Protein AF-A0A916DBU7-F1 (afdb_monomer_lite)

Foldseek 3Di:
DDPVVVVLVVVLQVLLCVLVVDDPVVLLVVLVVVCVVVVHDPPCSVVSSVCSSPDDAAEEAEDEDAADCVVVVVQCVDVVPHNCSCCRRHHPDQADQVPDPDDDPRRVVSVVVSCVVQPPGHHYHYHDD

Sequence (129 aa):
MSETYIEETTEAAITVASRLRIDRREFMQFCAATATTLGLSTGAEAAIAKAVEKAKRPSVIWLHFQECTGCSESLLRAEHPTLEKLILDVISLDYHETLMAAAGHQAEAARKSAMKANKGKYILVVEGA

pLDDT: mean 89.36, std 12.03, range [51.25, 98.56]

Radius of gyration: 18.42 Å; chains: 1; bounding box: 41×32×54 Å

Structure (mmCIF, N/CA/C/O backbone):
data_AF-A0A916DBU7-F1
#
_entry.id   AF-A0A916DBU7-F1
#
loop_
_atom_site.group_PDB
_atom_site.id
_atom_site.type_symbol
_atom_site.label_atom_id
_atom_site.label_alt_id
_atom_site.label_comp_id
_atom_site.label_asym_id
_atom_sit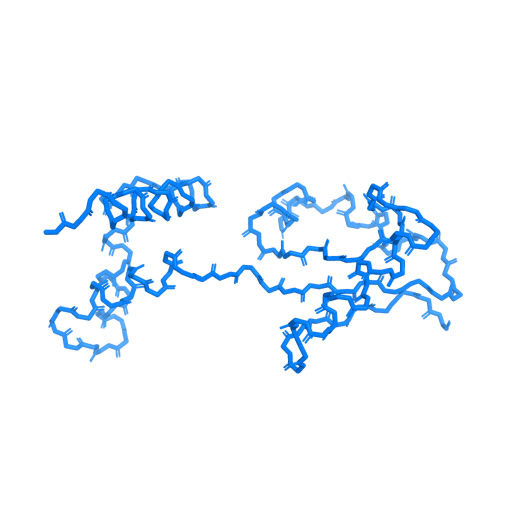e.label_entity_id
_atom_site.label_seq_id
_atom_site.pdbx_PDB_ins_code
_atom_site.Cartn_x
_atom_site.Cartn_y
_atom_site.Cartn_z
_atom_site.occupancy
_atom_site.B_iso_or_equiv
_atom_site.auth_seq_id
_atom_site.auth_comp_id
_atom_site.auth_asym_id
_atom_site.auth_atom_id
_atom_site.pdbx_PDB_model_num
ATOM 1 N N . MET A 1 1 ? -6.231 -14.054 33.716 1.00 51.25 1 MET A N 1
ATOM 2 C CA . MET A 1 1 ? -6.116 -13.168 32.539 1.00 51.25 1 MET A CA 1
ATOM 3 C C . MET A 1 1 ? -4.640 -13.174 32.175 1.00 51.25 1 MET A C 1
ATOM 5 O O . MET A 1 1 ? -3.862 -12.695 32.984 1.00 51.25 1 MET A O 1
ATOM 9 N N . SER A 1 2 ? -4.237 -13.911 31.137 1.00 53.94 2 SER A N 1
ATOM 10 C CA . SER A 1 2 ? -2.822 -14.226 30.862 1.00 53.94 2 SER A CA 1
ATOM 11 C C . SER A 1 2 ? -2.037 -12.995 30.395 1.00 53.94 2 SER A C 1
ATOM 13 O O . SER A 1 2 ? -2.601 -12.140 29.717 1.00 53.94 2 SER A O 1
ATOM 15 N N . GLU A 1 3 ? -0.745 -12.925 30.726 1.00 60.12 3 GLU A N 1
ATOM 16 C CA . GLU A 1 3 ? 0.209 -11.883 30.290 1.00 60.12 3 GLU A CA 1
ATOM 17 C C . GLU A 1 3 ? 0.138 -11.598 28.783 1.00 60.12 3 GLU A C 1
ATOM 19 O O . GLU A 1 3 ? 0.071 -10.443 28.372 1.00 60.12 3 GLU A O 1
ATOM 24 N N . THR A 1 4 ? -0.006 -12.647 27.972 1.00 60.06 4 THR A N 1
ATOM 25 C CA . THR A 1 4 ? -0.150 -12.566 26.511 1.00 60.06 4 THR A CA 1
ATOM 26 C C . THR A 1 4 ? -1.333 -11.703 26.062 1.00 60.06 4 THR A C 1
ATOM 28 O O . THR A 1 4 ? -1.246 -11.006 25.060 1.00 60.06 4 THR A O 1
ATOM 31 N N . TYR A 1 5 ? -2.445 -11.706 26.806 1.00 57.47 5 TYR A N 1
ATOM 32 C CA . TYR A 1 5 ? -3.621 -10.895 26.472 1.00 57.47 5 TYR A CA 1
ATOM 33 C C . TYR A 1 5 ? -3.380 -9.402 26.733 1.00 57.47 5 TYR A C 1
ATOM 35 O O . TYR A 1 5 ? -3.910 -8.545 26.025 1.00 57.47 5 TYR A O 1
ATOM 43 N N . ILE A 1 6 ? -2.584 -9.084 27.756 1.00 59.97 6 ILE A N 1
ATOM 44 C CA . ILE A 1 6 ? -2.236 -7.705 28.110 1.00 59.97 6 ILE A CA 1
ATOM 45 C C . ILE A 1 6 ? -1.225 -7.147 27.098 1.00 59.97 6 ILE A C 1
ATOM 47 O O . ILE A 1 6 ? -1.379 -6.009 26.661 1.00 59.97 6 ILE A O 1
ATOM 51 N N . GLU A 1 7 ? -0.255 -7.948 26.655 1.00 60.00 7 GLU A N 1
ATOM 52 C CA . GLU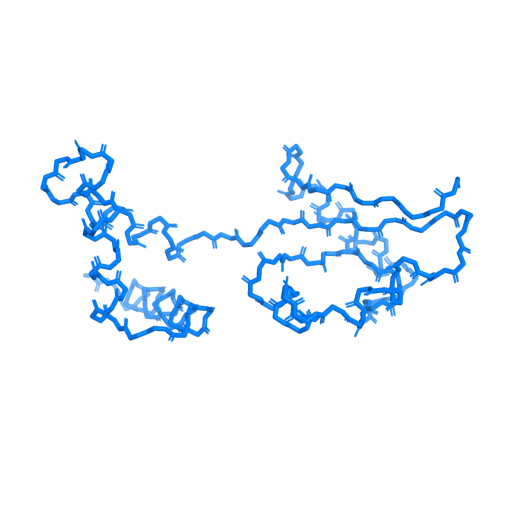 A 1 7 ? 0.686 -7.557 25.594 1.00 60.00 7 GLU A CA 1
ATOM 53 C C . GLU A 1 7 ? -0.028 -7.291 24.261 1.00 60.00 7 GLU A C 1
ATOM 55 O O . GLU A 1 7 ? 0.120 -6.211 23.690 1.00 60.00 7 GLU A O 1
ATOM 60 N N . GLU A 1 8 ? -0.889 -8.211 23.817 1.00 61.06 8 GLU A N 1
ATOM 61 C CA . GLU A 1 8 ? -1.588 -8.117 22.526 1.00 61.06 8 GLU A CA 1
ATOM 62 C C . GLU A 1 8 ? -2.555 -6.914 22.466 1.00 61.06 8 GLU A C 1
ATOM 64 O O . GLU A 1 8 ? -2.698 -6.255 21.434 1.00 61.06 8 GLU A O 1
ATOM 69 N N . THR A 1 9 ? -3.198 -6.576 23.590 1.00 60.06 9 THR A N 1
ATOM 70 C CA . THR A 1 9 ? -4.064 -5.385 23.687 1.00 60.06 9 THR A CA 1
ATOM 71 C C . THR A 1 9 ? -3.272 -4.084 23.766 1.00 60.06 9 THR A C 1
ATOM 73 O O . THR A 1 9 ? -3.701 -3.070 23.214 1.00 60.06 9 THR A O 1
ATOM 76 N N . THR A 1 10 ? -2.099 -4.102 24.398 1.00 62.53 10 THR A N 1
ATOM 77 C CA . THR A 1 10 ? -1.220 -2.928 24.471 1.00 62.53 10 THR A CA 1
ATOM 78 C C . THR A 1 10 ? -0.621 -2.606 23.099 1.00 62.53 10 THR A C 1
ATOM 80 O O . THR A 1 10 ? -0.615 -1.445 22.690 1.00 62.53 10 THR A O 1
ATOM 83 N N . GLU A 1 11 ? -0.198 -3.618 22.340 1.00 64.31 11 GLU A N 1
ATOM 84 C CA . GLU A 1 11 ? 0.354 -3.453 20.989 1.00 64.31 11 GLU A CA 1
ATOM 85 C C . GLU A 1 11 ? -0.693 -2.932 19.990 1.00 64.31 11 GLU A C 1
ATOM 87 O O . GLU A 1 11 ? -0.422 -2.012 19.207 1.00 64.31 11 GLU A O 1
ATOM 92 N N . ALA A 1 12 ? -1.925 -3.446 20.061 1.00 64.81 12 ALA A N 1
ATOM 93 C CA . ALA A 1 12 ? -3.030 -2.963 19.237 1.00 64.81 12 ALA A CA 1
ATOM 94 C C . ALA A 1 12 ? -3.398 -1.502 19.560 1.00 64.81 12 ALA A C 1
ATOM 96 O O . ALA A 1 12 ? -3.568 -0.692 18.647 1.00 64.81 12 ALA A O 1
ATOM 97 N N . ALA A 1 13 ? -3.442 -1.131 20.844 1.00 63.81 13 ALA A N 1
ATOM 98 C CA . ALA A 1 13 ? -3.717 0.241 21.269 1.00 63.81 13 ALA A CA 1
ATOM 99 C C . ALA A 1 13 ? -2.619 1.227 20.826 1.00 63.81 13 ALA A C 1
ATOM 101 O O . ALA A 1 13 ? -2.933 2.319 20.348 1.00 63.81 13 ALA A O 1
ATOM 102 N N . ILE A 1 14 ? -1.340 0.840 20.916 1.00 66.69 14 ILE A N 1
ATOM 103 C CA . ILE A 1 14 ? -0.211 1.643 20.410 1.00 66.69 14 ILE A CA 1
ATOM 104 C C . ILE A 1 14 ? -0.300 1.804 18.888 1.00 66.69 14 ILE A C 1
ATOM 106 O O . ILE A 1 14 ? -0.079 2.899 18.374 1.00 66.69 14 ILE A O 1
ATOM 110 N N . THR A 1 15 ? -0.670 0.742 18.168 1.00 68.88 15 THR A N 1
ATOM 111 C CA . THR A 1 15 ? -0.839 0.761 16.706 1.00 68.88 15 THR A CA 1
ATOM 112 C C . THR A 1 15 ? -1.958 1.706 16.268 1.00 68.88 15 THR A C 1
ATOM 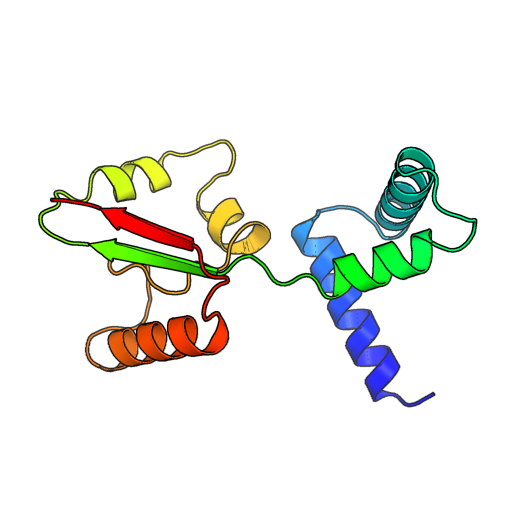114 O O . THR A 1 15 ? -1.822 2.416 15.273 1.00 68.88 15 THR A O 1
ATOM 117 N N . VAL A 1 16 ? -3.072 1.747 17.001 1.00 70.62 16 VAL A N 1
ATOM 118 C CA . VAL A 1 16 ? -4.172 2.683 16.719 1.00 70.62 16 VAL A CA 1
ATOM 119 C C . VAL A 1 16 ? -3.770 4.117 17.043 1.00 70.62 16 VAL A C 1
ATOM 121 O O . VAL A 1 16 ? -3.995 5.006 16.221 1.00 70.62 16 VAL A O 1
ATOM 124 N N . ALA A 1 17 ? -3.145 4.347 18.200 1.00 69.31 17 ALA A N 1
ATOM 125 C CA . ALA A 1 17 ? -2.700 5.674 18.615 1.00 69.31 17 ALA A CA 1
ATOM 126 C C . ALA A 1 17 ? -1.664 6.265 17.642 1.00 69.31 17 ALA A C 1
ATOM 128 O O . ALA A 1 17 ? -1.744 7.444 17.301 1.00 69.31 17 ALA A O 1
ATOM 129 N N . SER A 1 18 ? -0.732 5.450 17.135 1.00 69.75 18 SER A N 1
ATOM 130 C CA . SER A 1 18 ? 0.267 5.891 16.156 1.00 69.75 18 SER A CA 1
ATOM 131 C C . SER A 1 18 ? -0.344 6.171 14.780 1.00 69.75 18 SER A C 1
ATOM 133 O O . SER A 1 18 ? -0.071 7.226 14.207 1.00 69.75 18 SER A O 1
ATOM 135 N N . ARG A 1 19 ? -1.226 5.292 14.281 1.00 74.25 19 ARG A N 1
ATOM 136 C CA . ARG A 1 19 ? -1.886 5.455 12.971 1.00 74.25 19 ARG A CA 1
ATOM 137 C C . ARG A 1 19 ? -2.862 6.626 12.930 1.00 74.25 19 ARG A C 1
ATOM 139 O O . ARG A 1 19 ? -2.927 7.343 11.935 1.00 74.25 19 ARG A O 1
ATOM 146 N N . LEU A 1 20 ? -3.657 6.807 13.984 1.00 74.94 20 LEU A N 1
ATOM 147 C CA . LEU A 1 20 ? -4.687 7.849 14.034 1.00 74.94 20 LEU A CA 1
ATOM 148 C C . LEU A 1 20 ? -4.177 9.169 14.629 1.00 74.94 20 LEU A C 1
ATOM 150 O O . LEU A 1 20 ? -4.848 10.184 14.469 1.00 74.94 20 LEU A O 1
ATOM 154 N N . ARG A 1 21 ? -2.991 9.177 15.258 1.00 80.06 21 ARG A N 1
ATOM 155 C CA . ARG A 1 21 ? -2.400 10.334 15.960 1.00 80.06 21 ARG A CA 1
ATOM 156 C C . ARG A 1 21 ? -3.346 10.976 16.986 1.00 80.06 21 ARG A C 1
ATOM 158 O O . ARG A 1 21 ? -3.369 12.196 17.115 1.00 80.06 21 ARG A O 1
ATOM 165 N N . ILE A 1 22 ? -4.106 10.150 17.699 1.00 85.25 22 ILE A N 1
ATOM 166 C CA . ILE A 1 22 ? -5.030 10.563 18.765 1.00 85.25 22 ILE A CA 1
ATOM 167 C C . ILE A 1 22 ? -4.685 9.848 20.067 1.00 85.25 22 ILE A C 1
ATOM 169 O O . ILE A 1 22 ? -4.143 8.737 20.051 1.00 85.25 22 ILE A O 1
ATOM 173 N N . ASP A 1 23 ? -5.008 10.469 21.197 1.00 87.06 23 ASP A N 1
ATOM 174 C CA . ASP A 1 23 ? -4.821 9.833 22.499 1.00 87.06 23 ASP A CA 1
ATOM 175 C C . ASP A 1 23 ? -5.922 8.791 22.806 1.00 87.06 23 ASP A C 1
ATOM 177 O O . ASP A 1 23 ? -6.935 8.667 22.110 1.00 87.06 23 ASP A O 1
ATOM 181 N N . ARG A 1 24 ? -5.739 8.004 23.877 1.00 85.62 24 ARG A N 1
ATOM 182 C CA . ARG A 1 24 ? -6.715 6.974 24.281 1.00 85.62 24 ARG A CA 1
ATOM 183 C C . ARG A 1 24 ? -8.108 7.560 24.544 1.00 85.62 24 ARG A C 1
ATOM 185 O O . ARG A 1 24 ? -9.111 6.886 24.311 1.00 85.62 24 ARG A O 1
ATOM 192 N N . ARG A 1 25 ? -8.192 8.770 25.101 1.00 88.38 25 ARG A N 1
ATOM 193 C CA . ARG A 1 25 ? -9.464 9.414 25.446 1.00 88.38 25 ARG A CA 1
ATOM 194 C C . ARG A 1 25 ? -10.186 9.849 24.178 1.00 88.38 25 ARG A C 1
ATOM 196 O O . ARG A 1 25 ? -11.361 9.524 24.038 1.00 88.38 25 ARG A O 1
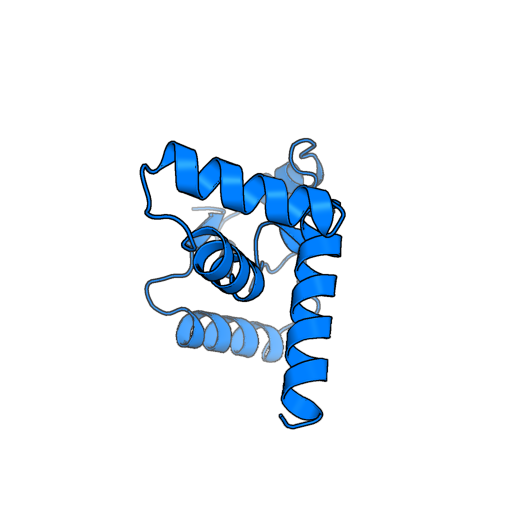ATOM 203 N N . GLU A 1 26 ? -9.491 10.521 23.272 1.00 89.56 26 GLU A N 1
ATOM 204 C CA . GLU A 1 26 ? -9.993 10.931 21.960 1.00 89.56 26 GLU A CA 1
ATOM 205 C C . GLU A 1 26 ? -10.457 9.720 21.147 1.00 89.56 26 GLU A C 1
ATOM 207 O O . GLU A 1 26 ? -11.547 9.736 20.577 1.00 89.56 26 GLU A O 1
ATOM 212 N N . PHE A 1 27 ? -9.702 8.618 21.176 1.00 88.12 27 PHE A N 1
ATOM 213 C CA . PHE A 1 27 ? -10.102 7.368 20.528 1.00 88.12 27 PHE A CA 1
ATOM 214 C C . PHE A 1 27 ? -11.412 6.798 21.088 1.00 88.12 27 PHE A C 1
ATOM 216 O O . PHE A 1 27 ? -12.319 6.442 20.331 1.00 88.12 27 PHE A O 1
ATOM 223 N N . MET A 1 28 ? -11.556 6.743 22.414 1.00 90.44 28 MET A N 1
ATOM 224 C CA . MET A 1 28 ? -12.797 6.267 23.034 1.00 90.44 28 MET A CA 1
ATOM 225 C C . MET A 1 28 ? -13.973 7.216 22.773 1.00 90.44 28 MET A C 1
ATOM 227 O O . MET A 1 28 ? -15.092 6.751 22.558 1.00 90.44 28 MET A O 1
ATOM 231 N N . GLN A 1 29 ? -13.732 8.530 22.742 1.00 91.38 29 GLN A N 1
ATOM 232 C CA . GLN A 1 29 ? -14.738 9.525 22.363 1.00 91.38 29 GLN A CA 1
ATOM 233 C C . GLN A 1 29 ? -15.190 9.338 20.913 1.00 91.38 29 GLN A C 1
ATOM 235 O O . GLN A 1 29 ? -16.390 9.355 20.651 1.00 91.38 29 GLN A O 1
ATOM 240 N N . PHE A 1 30 ? -14.262 9.081 19.988 1.00 89.88 30 PHE A N 1
ATOM 241 C CA . PHE A 1 30 ? -14.574 8.757 18.597 1.00 89.88 30 PHE A CA 1
ATOM 242 C C . PHE A 1 30 ? -15.440 7.495 18.482 1.00 89.88 30 PHE A C 1
ATOM 244 O O . PHE A 1 30 ? -16.450 7.498 17.775 1.00 89.88 30 PHE A O 1
ATOM 251 N N . CYS A 1 31 ? -15.094 6.428 19.207 1.00 91.06 31 CYS A N 1
ATOM 252 C CA . CYS A 1 31 ? -15.871 5.187 19.200 1.00 91.06 31 CYS A CA 1
ATOM 253 C C . CYS A 1 31 ? -17.289 5.399 19.755 1.00 91.06 31 CYS A C 1
ATOM 255 O O . CYS A 1 31 ? -18.254 4.909 19.169 1.00 91.06 31 CYS A O 1
ATOM 257 N N . ALA A 1 32 ? -17.431 6.164 20.842 1.00 92.44 32 ALA A N 1
ATOM 258 C CA . ALA A 1 32 ? -18.727 6.503 21.433 1.00 92.44 32 ALA A CA 1
ATOM 259 C C . ALA A 1 32 ? -19.579 7.399 20.519 1.00 92.44 32 ALA A C 1
ATOM 261 O O . ALA A 1 32 ? -20.777 7.155 20.351 1.00 92.44 32 ALA A O 1
ATOM 262 N N . ALA A 1 33 ? -18.963 8.398 19.881 1.00 93.06 33 ALA A N 1
ATOM 263 C CA . ALA A 1 33 ? -19.624 9.243 18.892 1.00 93.06 33 ALA A CA 1
ATOM 264 C C . ALA A 1 33 ? -20.120 8.403 17.707 1.00 93.06 33 ALA A C 1
ATOM 266 O O . ALA A 1 33 ? -21.290 8.483 17.350 1.00 93.06 33 ALA A O 1
ATOM 267 N N . THR A 1 34 ? -19.273 7.516 17.178 1.00 91.94 34 THR A N 1
ATOM 268 C CA . THR A 1 34 ? -19.624 6.606 16.077 1.00 91.94 34 THR A CA 1
ATOM 269 C C . THR A 1 34 ? -20.781 5.679 16.453 1.00 91.94 34 THR A C 1
ATOM 271 O O . THR A 1 34 ? -21.730 5.543 15.681 1.00 91.94 34 THR A O 1
ATOM 274 N N . ALA A 1 35 ? -20.747 5.077 17.649 1.00 93.75 35 ALA A N 1
ATOM 275 C CA . ALA A 1 35 ? -21.834 4.234 18.152 1.00 93.75 35 ALA A CA 1
ATOM 276 C C . ALA A 1 35 ? -23.165 4.996 18.188 1.00 93.75 35 ALA A C 1
ATOM 278 O O . ALA A 1 35 ? -24.188 4.494 17.723 1.00 93.75 35 ALA A O 1
ATOM 279 N N . THR A 1 36 ? -23.120 6.234 18.684 1.00 94.69 36 THR A N 1
ATOM 280 C CA . THR A 1 36 ? -24.285 7.115 18.793 1.00 94.69 36 THR A CA 1
ATOM 281 C C . THR A 1 36 ? -24.822 7.501 17.415 1.00 94.69 36 THR A C 1
ATOM 283 O O . THR A 1 36 ? -26.021 7.392 17.175 1.00 94.69 36 THR A O 1
ATOM 286 N N . THR A 1 37 ? -23.952 7.895 16.481 1.00 95.38 37 THR A N 1
ATOM 287 C CA . THR A 1 37 ? -24.334 8.262 15.107 1.00 95.38 37 THR A CA 1
ATOM 288 C C . THR A 1 37 ? -24.992 7.105 14.360 1.00 95.38 37 THR A C 1
ATOM 290 O O . THR A 1 37 ? -25.922 7.324 13.590 1.00 95.38 37 THR A O 1
ATOM 293 N N . LEU A 1 38 ? -24.544 5.873 14.603 1.00 95.06 38 LEU A N 1
ATOM 294 C CA . LEU A 1 38 ? -25.121 4.667 14.007 1.00 95.06 38 LEU A CA 1
ATOM 295 C C . LEU A 1 38 ? -26.369 4.152 14.749 1.00 95.06 38 LEU A C 1
ATOM 297 O O . LEU A 1 38 ? -26.936 3.142 14.339 1.00 95.06 38 LEU A O 1
ATOM 301 N N . GLY A 1 39 ? -26.802 4.814 15.829 1.00 94.44 39 GLY A N 1
ATOM 302 C CA . GLY A 1 39 ? -27.961 4.401 16.626 1.00 94.44 39 GLY A CA 1
ATOM 303 C C . GLY A 1 39 ? -27.761 3.072 17.362 1.00 94.44 39 GLY A C 1
ATOM 304 O O . GLY A 1 39 ? -28.726 2.342 17.586 1.00 94.44 39 GLY A O 1
ATOM 305 N N . LEU A 1 40 ? -26.516 2.723 17.700 1.00 94.69 40 LEU A N 1
ATOM 306 C CA . LEU A 1 40 ? -26.189 1.473 18.383 1.00 94.69 40 LEU A CA 1
ATOM 307 C C . LEU A 1 40 ? -26.458 1.567 19.892 1.00 94.69 40 LEU A C 1
ATOM 309 O O . LEU A 1 40 ? -26.443 2.643 20.488 1.00 94.69 40 LEU A O 1
ATOM 313 N N . SER A 1 41 ? -26.697 0.415 20.520 1.00 91.12 41 SER A N 1
ATOM 314 C CA . SER A 1 41 ? -26.953 0.321 21.960 1.00 91.12 41 SER A CA 1
ATOM 315 C C . SER A 1 41 ? -25.746 0.744 22.802 1.00 91.12 41 SER A C 1
ATOM 317 O O . SER A 1 41 ? -24.597 0.584 22.389 1.00 91.12 41 SER A O 1
ATOM 319 N N . THR A 1 42 ? -26.003 1.172 24.039 1.00 87.12 42 THR A N 1
ATOM 320 C CA . THR A 1 42 ? -24.963 1.447 25.042 1.00 87.12 42 THR A CA 1
ATOM 321 C C . THR A 1 42 ? -24.028 0.246 25.221 1.00 87.12 42 THR A C 1
ATOM 323 O O . THR A 1 42 ? -24.506 -0.873 25.424 1.00 87.12 42 THR A O 1
ATOM 326 N N . GLY A 1 43 ? -22.714 0.466 25.152 1.00 86.88 43 GLY A N 1
ATOM 327 C CA . GLY A 1 43 ? -21.684 -0.575 25.201 1.00 86.88 43 GLY A CA 1
ATOM 328 C C . GLY A 1 43 ? -21.134 -0.985 23.827 1.00 86.88 43 GLY A C 1
ATOM 329 O O . GLY A 1 43 ? -20.112 -1.674 23.763 1.00 86.88 43 GLY A O 1
ATOM 330 N N . ALA A 1 44 ? -21.755 -0.554 22.720 1.00 92.00 44 ALA A N 1
ATOM 331 C CA . ALA A 1 44 ? -21.262 -0.819 21.365 1.00 92.00 44 ALA A CA 1
ATOM 332 C C . ALA A 1 44 ? -19.912 -0.138 21.071 1.00 92.00 44 ALA A C 1
ATOM 334 O O . ALA A 1 44 ? -19.139 -0.630 20.249 1.00 92.00 44 ALA A O 1
ATOM 335 N N . GLU A 1 45 ? -19.581 0.943 21.778 1.00 89.69 45 GLU A N 1
ATOM 336 C CA . GLU A 1 45 ? -18.307 1.653 21.671 1.00 89.69 45 GLU A CA 1
ATOM 337 C C . GLU A 1 45 ? -17.097 0.751 21.953 1.00 89.69 45 GLU A C 1
ATOM 339 O O . GLU A 1 45 ? -16.073 0.883 21.288 1.00 89.69 45 GLU A O 1
ATOM 344 N N . ALA A 1 46 ? -17.221 -0.225 22.860 1.00 89.00 46 ALA A N 1
ATOM 345 C CA . ALA A 1 46 ? -16.157 -1.188 23.143 1.00 89.00 46 ALA A CA 1
ATOM 346 C C . ALA A 1 46 ? -15.971 -2.195 21.996 1.00 89.00 46 ALA A C 1
ATOM 348 O O . ALA A 1 46 ? -14.847 -2.585 21.676 1.00 89.00 46 ALA A O 1
ATOM 349 N N . ALA A 1 47 ? -17.069 -2.602 21.350 1.00 88.25 47 ALA A N 1
ATOM 350 C CA . ALA A 1 47 ? -17.016 -3.465 20.173 1.00 88.25 47 ALA A CA 1
ATOM 351 C C . ALA A 1 47 ? -16.408 -2.729 18.969 1.00 88.25 47 ALA A C 1
ATOM 353 O O . ALA A 1 47 ? -15.598 -3.312 18.250 1.00 88.25 47 ALA A O 1
ATOM 354 N N . ILE A 1 48 ? -16.740 -1.445 18.790 1.00 88.69 48 ILE A N 1
ATOM 355 C CA . ILE A 1 48 ? -16.140 -0.577 17.769 1.00 88.69 48 ILE A CA 1
ATOM 356 C C . ILE A 1 48 ? -14.646 -0.402 18.031 1.00 88.69 48 ILE A C 1
ATOM 358 O O . ILE A 1 48 ? -13.854 -0.649 17.126 1.00 88.69 48 ILE A O 1
ATOM 362 N N . ALA A 1 49 ? -14.248 -0.060 19.260 1.00 88.12 49 ALA A N 1
ATOM 363 C CA . ALA A 1 49 ? -12.842 0.095 19.624 1.00 88.12 49 ALA A CA 1
ATOM 364 C C . ALA A 1 49 ? -12.038 -1.170 19.287 1.00 88.12 49 ALA A C 1
ATOM 366 O O . ALA A 1 49 ? -11.057 -1.111 18.548 1.00 88.12 49 ALA A O 1
ATOM 367 N N . LYS A 1 50 ? -12.539 -2.339 19.705 1.00 86.12 50 LYS A N 1
ATOM 368 C CA . LYS A 1 50 ? -11.920 -3.638 19.412 1.00 86.12 50 LYS A CA 1
ATOM 369 C C . LYS A 1 50 ? -11.862 -3.954 17.915 1.00 86.12 50 LYS A C 1
ATOM 371 O O . LYS A 1 50 ? -10.930 -4.618 17.460 1.00 86.12 50 LYS A O 1
ATOM 376 N N . ALA A 1 51 ? -12.864 -3.536 17.145 1.00 86.12 51 ALA A N 1
ATOM 377 C CA . ALA A 1 51 ? -12.873 -3.720 15.698 1.00 86.12 51 ALA A CA 1
ATOM 378 C C . ALA A 1 51 ? -11.823 -2.833 15.015 1.00 86.12 51 ALA A C 1
ATOM 380 O O . ALA A 1 51 ? -11.099 -3.317 14.146 1.00 86.12 51 ALA A O 1
ATOM 381 N N . VAL A 1 52 ? -11.701 -1.571 15.437 1.00 84.75 52 VAL A N 1
ATOM 382 C CA . VAL A 1 52 ? -10.717 -0.616 14.904 1.00 84.75 52 VAL A CA 1
ATOM 383 C C . VAL A 1 52 ? -9.290 -1.036 15.261 1.00 84.75 52 VAL A C 1
ATOM 385 O O . VAL A 1 52 ? -8.424 -1.025 14.392 1.00 84.75 52 VAL A O 1
ATOM 388 N N . GLU A 1 53 ? -9.059 -1.513 16.484 1.00 82.69 53 GLU A N 1
ATOM 389 C CA . GLU A 1 53 ? -7.773 -2.074 16.929 1.00 82.69 53 GLU A CA 1
ATOM 390 C C . GLU A 1 53 ? -7.290 -3.239 16.061 1.00 82.69 53 GLU A C 1
ATOM 392 O O . GLU A 1 53 ? -6.097 -3.382 15.803 1.00 82.69 53 GLU A O 1
ATOM 397 N N . LYS A 1 54 ? -8.217 -4.061 15.562 1.00 81.25 54 LYS A N 1
ATOM 398 C CA . LYS A 1 54 ? -7.904 -5.222 14.717 1.00 81.25 54 LYS A CA 1
ATOM 399 C C . LYS A 1 54 ? -7.971 -4.923 13.221 1.00 81.25 54 LYS A C 1
ATOM 401 O O . LYS A 1 54 ? -7.703 -5.816 12.410 1.00 81.25 54 LYS A O 1
ATOM 406 N N . ALA A 1 55 ? -8.347 -3.704 12.836 1.00 82.88 55 ALA A N 1
ATOM 407 C CA . ALA A 1 55 ? -8.553 -3.341 11.444 1.00 82.88 55 ALA A CA 1
ATOM 408 C C . ALA A 1 55 ? -7.214 -3.279 10.695 1.00 82.88 55 ALA A C 1
ATOM 410 O O . ALA A 1 55 ? -6.404 -2.357 10.848 1.00 82.88 55 ALA A O 1
ATOM 411 N N . LYS A 1 56 ? -6.998 -4.271 9.830 1.00 86.69 56 LYS A N 1
ATOM 412 C CA . LYS A 1 56 ? -5.861 -4.289 8.907 1.00 86.69 56 LYS A CA 1
ATOM 413 C C . LYS A 1 56 ? -6.066 -3.259 7.798 1.00 86.69 56 LYS A C 1
ATOM 415 O O . LYS A 1 56 ? -7.185 -3.056 7.330 1.00 86.69 56 LYS A O 1
ATOM 420 N N . ARG A 1 57 ? -4.969 -2.633 7.366 1.00 90.94 57 ARG A N 1
ATOM 421 C CA . ARG A 1 57 ? -4.958 -1.757 6.186 1.00 90.94 57 ARG A CA 1
ATOM 422 C C . ARG A 1 57 ? -5.364 -2.563 4.941 1.00 90.94 57 ARG A C 1
ATOM 424 O O . ARG A 1 57 ? -4.918 -3.708 4.824 1.00 90.94 57 ARG A O 1
ATOM 431 N N . PRO A 1 58 ? -6.180 -2.011 4.026 1.00 94.62 58 PRO A N 1
ATOM 432 C CA . PRO A 1 58 ? -6.510 -2.680 2.773 1.00 94.62 58 PRO A CA 1
ATOM 433 C C . PRO A 1 58 ? -5.247 -3.010 1.975 1.00 94.62 58 PRO A C 1
ATOM 435 O O . PRO A 1 58 ? -4.363 -2.167 1.832 1.00 94.62 58 PRO A O 1
ATOM 438 N N . SER A 1 59 ? -5.176 -4.239 1.472 1.00 97.75 59 SER A N 1
ATOM 439 C CA . SER A 1 59 ? -4.090 -4.705 0.607 1.00 97.75 59 SER A CA 1
ATOM 440 C C . SER A 1 59 ? -4.227 -4.087 -0.782 1.00 97.75 59 SER A C 1
ATOM 442 O O . SER A 1 59 ? -5.313 -4.125 -1.367 1.00 97.75 59 SER A O 1
ATOM 444 N N . VAL A 1 60 ? -3.138 -3.528 -1.303 1.00 98.50 60 VAL A N 1
ATOM 445 C CA . VAL A 1 60 ? -3.039 -2.964 -2.652 1.00 98.50 60 VAL A CA 1
ATOM 446 C C . VAL A 1 60 ? -1.913 -3.662 -3.401 1.00 98.50 60 VAL A C 1
ATOM 448 O O . VAL A 1 60 ? -0.796 -3.783 -2.898 1.00 98.50 60 VAL A O 1
ATOM 451 N N . ILE A 1 61 ? -2.222 -4.112 -4.613 1.00 98.56 61 ILE A N 1
ATOM 452 C CA . ILE A 1 61 ? -1.278 -4.723 -5.548 1.00 98.56 61 ILE A CA 1
ATOM 453 C C . ILE A 1 61 ? -1.258 -3.840 -6.792 1.00 98.56 61 ILE A C 1
ATOM 455 O O . ILE A 1 61 ? -2.292 -3.687 -7.438 1.00 98.56 61 ILE A O 1
ATOM 459 N N . TRP A 1 62 ? -0.102 -3.261 -7.109 1.00 98.44 62 TRP A N 1
ATOM 460 C CA . TRP A 1 62 ? 0.090 -2.344 -8.231 1.00 98.44 62 TRP A CA 1
ATOM 461 C C . TRP A 1 62 ? 0.954 -3.006 -9.302 1.00 98.44 62 TRP A C 1
ATOM 463 O O . TRP A 1 62 ? 2.117 -3.321 -9.056 1.00 98.44 62 TRP A O 1
ATOM 473 N N . LEU A 1 63 ? 0.375 -3.273 -10.471 1.00 98.19 63 LEU A N 1
ATOM 474 C CA . LEU A 1 63 ? 1.065 -3.928 -11.582 1.00 98.19 63 LEU A CA 1
ATOM 475 C C . LEU A 1 63 ? 1.435 -2.917 -12.663 1.00 98.19 63 LEU A C 1
ATOM 477 O O . LEU A 1 63 ? 0.597 -2.109 -13.063 1.00 98.19 63 LEU A O 1
ATOM 481 N N . HIS A 1 64 ? 2.665 -3.028 -13.151 1.00 98.19 64 HIS A N 1
ATOM 482 C CA . HIS A 1 64 ? 3.202 -2.235 -14.248 1.00 98.19 64 HIS A CA 1
ATOM 483 C C . HIS A 1 64 ? 3.143 -3.054 -15.544 1.00 98.19 64 HIS A C 1
ATOM 485 O O . HIS A 1 64 ? 3.547 -4.219 -15.570 1.00 98.19 64 HIS A O 1
ATOM 491 N N . PHE A 1 65 ? 2.617 -2.460 -16.614 1.00 97.62 65 PHE A N 1
ATOM 492 C CA . PHE A 1 65 ? 2.612 -3.035 -17.962 1.00 97.62 65 PHE A CA 1
ATOM 493 C C . PHE A 1 65 ? 3.340 -2.100 -18.934 1.00 97.62 65 PHE A C 1
ATOM 495 O O . PHE A 1 65 ? 4.492 -1.745 -18.693 1.00 97.62 65 PHE A O 1
ATOM 502 N N . GLN A 1 66 ? 2.725 -1.718 -20.057 1.00 97.94 66 GLN A N 1
ATOM 503 C CA . GLN A 1 66 ? 3.336 -0.777 -20.992 1.00 97.94 66 GLN A CA 1
ATOM 504 C C . GLN A 1 66 ? 3.140 0.647 -20.489 1.00 97.94 66 GLN A C 1
ATOM 506 O O . GLN A 1 66 ? 2.164 1.324 -20.818 1.00 97.94 66 GLN A O 1
ATOM 511 N N . GLU A 1 67 ? 4.067 1.073 -19.643 1.00 98.12 67 GLU A N 1
ATOM 512 C CA . GLU A 1 67 ? 3.925 2.262 -18.819 1.00 98.12 67 GLU A CA 1
ATOM 513 C C . GLU A 1 67 ? 5.183 3.147 -18.828 1.00 98.12 67 GLU A C 1
ATOM 515 O O . GLU A 1 67 ? 6.233 2.744 -19.328 1.00 98.12 67 GLU A O 1
ATOM 520 N N . CYS A 1 68 ? 5.060 4.392 -18.354 1.00 98.00 68 CYS A N 1
ATOM 521 C CA . CYS A 1 68 ? 6.134 5.403 -18.367 1.00 98.00 68 CYS A CA 1
ATOM 522 C C . CYS A 1 68 ? 6.555 5.885 -16.967 1.00 98.00 68 CYS A C 1
ATOM 524 O O . CYS A 1 68 ? 7.292 6.857 -16.835 1.00 98.00 68 CYS A O 1
ATOM 526 N N . THR A 1 69 ? 6.021 5.241 -15.940 1.00 98.38 69 THR A N 1
ATOM 527 C CA . THR A 1 69 ? 6.155 5.452 -14.494 1.00 98.38 69 THR A CA 1
ATOM 528 C C . THR A 1 69 ? 5.580 6.781 -14.011 1.00 98.38 69 THR A C 1
ATOM 530 O O . THR A 1 69 ? 5.668 7.132 -12.838 1.00 98.38 69 THR A O 1
ATOM 533 N N . GLY A 1 70 ? 4.898 7.514 -14.896 1.00 98.12 70 GLY A N 1
ATOM 534 C CA . GLY A 1 70 ? 4.295 8.805 -14.588 1.00 98.12 70 GLY A CA 1
ATOM 535 C C . GLY A 1 70 ? 3.134 8.736 -13.590 1.00 98.12 70 GLY A C 1
ATOM 536 O O . GLY A 1 70 ? 2.964 9.673 -12.807 1.00 98.12 70 GLY A O 1
ATOM 537 N N . CYS A 1 71 ? 2.335 7.660 -13.557 1.00 97.38 71 CYS A N 1
ATOM 538 C CA . CYS A 1 71 ? 1.268 7.544 -12.554 1.00 97.38 71 CYS A CA 1
ATOM 539 C C . CYS A 1 71 ? 1.860 7.230 -11.176 1.00 97.38 71 CYS A C 1
ATOM 541 O O . CYS A 1 71 ? 1.424 7.804 -10.176 1.00 97.38 71 CYS A O 1
ATOM 543 N N . SER A 1 72 ? 2.904 6.405 -11.129 1.00 97.62 72 SER A N 1
ATOM 544 C CA . SER A 1 72 ? 3.705 6.184 -9.923 1.00 97.62 72 SER A CA 1
ATOM 545 C C . SER A 1 72 ? 4.397 7.464 -9.431 1.00 97.62 72 SER A C 1
ATOM 547 O O . SER A 1 72 ? 4.334 7.794 -8.248 1.00 97.62 72 SER A O 1
ATOM 549 N N . GLU A 1 73 ? 5.002 8.256 -10.320 1.00 98.06 73 GLU A N 1
ATOM 550 C CA . GLU A 1 73 ? 5.608 9.546 -9.959 1.00 98.06 73 GLU A CA 1
ATOM 551 C C . GLU A 1 73 ? 4.577 10.567 -9.469 1.00 98.06 73 GLU A C 1
ATOM 553 O O . GLU A 1 73 ? 4.850 11.343 -8.551 1.00 98.06 73 GLU A O 1
ATOM 558 N N . SER A 1 74 ? 3.362 10.548 -10.022 1.00 97.00 74 SER A N 1
ATOM 559 C CA . SER A 1 74 ? 2.264 11.368 -9.507 1.00 97.00 74 SER A CA 1
ATOM 560 C C . SER A 1 74 ? 1.956 11.051 -8.041 1.00 97.00 74 SER A C 1
ATOM 562 O O . SER A 1 74 ? 1.569 11.958 -7.303 1.00 97.00 74 SER A O 1
ATOM 564 N N . LEU A 1 75 ? 2.136 9.801 -7.601 1.00 94.62 75 LEU A N 1
ATOM 565 C CA . LEU A 1 75 ? 1.941 9.403 -6.207 1.00 94.62 75 LEU A CA 1
ATOM 566 C C . LEU A 1 75 ? 2.978 10.045 -5.274 1.00 94.62 75 LEU A C 1
ATOM 568 O O . LEU A 1 75 ? 2.633 10.455 -4.169 1.00 94.62 75 LEU A O 1
ATOM 572 N N . LEU A 1 76 ? 4.227 10.196 -5.734 1.00 94.56 76 LEU A N 1
ATOM 573 C CA . LEU A 1 76 ? 5.306 10.860 -4.985 1.00 94.56 76 LEU A CA 1
ATOM 574 C C . LEU A 1 76 ? 5.035 12.351 -4.741 1.00 94.56 76 LEU A C 1
ATOM 576 O O . LEU A 1 76 ? 5.649 12.949 -3.863 1.00 94.56 76 LEU A O 1
ATOM 580 N N . ARG A 1 77 ? 4.127 12.954 -5.515 1.00 96.81 77 ARG A N 1
ATOM 581 C CA . ARG A 1 77 ? 3.742 14.368 -5.409 1.00 96.81 77 ARG A CA 1
ATOM 582 C C . ARG A 1 77 ? 2.406 14.590 -4.696 1.00 96.81 77 ARG A C 1
ATOM 584 O O . ARG A 1 77 ? 1.923 15.720 -4.668 1.00 96.81 77 ARG A O 1
ATOM 591 N N . ALA A 1 78 ? 1.775 13.535 -4.182 1.00 96.25 78 ALA A N 1
ATOM 592 C CA . ALA A 1 78 ? 0.517 13.656 -3.459 1.00 96.25 78 ALA A CA 1
ATOM 593 C C . ALA A 1 78 ? 0.728 14.331 -2.092 1.00 96.25 78 ALA A C 1
ATOM 595 O O . ALA A 1 78 ? 1.709 14.060 -1.410 1.00 96.25 78 ALA A O 1
ATOM 596 N N . GLU A 1 79 ? -0.217 15.182 -1.681 1.00 95.62 79 GLU A N 1
ATOM 597 C CA . GLU A 1 79 ? -0.174 15.897 -0.389 1.00 95.62 79 GLU A CA 1
ATOM 598 C C . GLU A 1 79 ? -1.272 15.427 0.585 1.00 95.62 79 GLU A C 1
ATOM 600 O O . GLU A 1 79 ? -1.148 15.528 1.809 1.00 95.62 79 GLU A O 1
ATOM 605 N N . HIS A 1 80 ? -2.378 14.883 0.065 1.00 93.19 80 HIS A N 1
ATOM 606 C CA . HIS A 1 80 ? -3.568 14.547 0.852 1.00 93.19 80 HIS A CA 1
ATOM 607 C C . HIS A 1 80 ? -4.165 13.189 0.440 1.00 93.19 80 HIS A C 1
ATOM 609 O O . HIS A 1 80 ? -5.162 13.154 -0.282 1.00 93.19 80 HIS A O 1
ATOM 615 N N . PRO A 1 81 ? -3.609 12.061 0.922 1.00 93.38 81 PRO A N 1
ATOM 616 C CA . PRO A 1 81 ? -2.433 11.940 1.797 1.00 93.38 81 PRO A CA 1
ATOM 617 C C . PRO A 1 81 ? -1.092 12.021 1.042 1.00 93.38 81 PRO A C 1
ATOM 619 O O . PRO A 1 81 ? -1.046 11.776 -0.160 1.00 93.38 81 PRO A O 1
ATOM 622 N N . THR A 1 82 ? -0.005 12.308 1.769 1.00 95.94 82 THR A N 1
ATOM 623 C CA . THR A 1 82 ? 1.376 12.114 1.289 1.00 95.94 82 THR A CA 1
ATOM 624 C C . THR A 1 82 ? 1.703 10.632 1.097 1.00 95.94 82 THR A C 1
ATOM 626 O O . THR A 1 82 ? 1.020 9.771 1.666 1.00 95.94 82 THR A O 1
ATOM 629 N N . LEU A 1 83 ? 2.743 10.306 0.315 1.00 95.19 83 LEU A N 1
ATOM 630 C CA . LEU A 1 83 ? 3.122 8.914 0.034 1.00 95.19 83 LEU A CA 1
ATOM 631 C C . LEU A 1 83 ? 3.389 8.126 1.321 1.00 95.19 83 LEU A C 1
ATOM 633 O O . LEU A 1 83 ? 2.858 7.029 1.493 1.00 95.19 83 LEU A O 1
ATOM 637 N N . GLU A 1 84 ? 4.185 8.677 2.236 1.00 94.25 84 GLU A N 1
ATOM 638 C CA . GLU A 1 84 ? 4.532 8.016 3.489 1.00 94.25 84 GLU A CA 1
ATOM 639 C C . 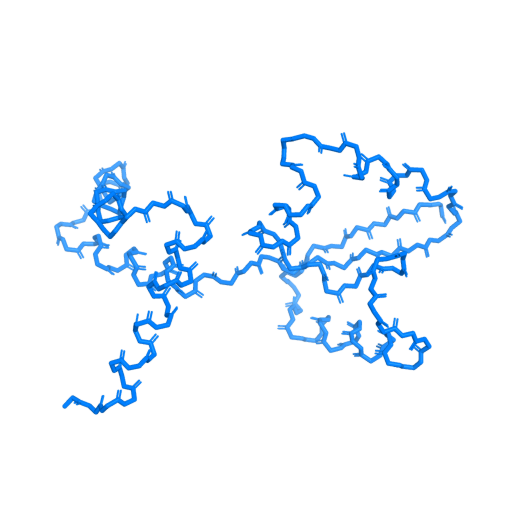GLU A 1 84 ? 3.288 7.751 4.335 1.00 94.25 84 GLU A C 1
ATOM 641 O O . GLU A 1 84 ? 3.111 6.645 4.839 1.00 94.25 84 GLU A O 1
ATOM 646 N N . LYS A 1 85 ? 2.361 8.711 4.411 1.00 92.62 85 LYS A N 1
ATOM 647 C CA . LYS A 1 85 ? 1.102 8.523 5.134 1.00 92.62 85 LYS A CA 1
ATOM 648 C C . LYS A 1 85 ? 0.215 7.483 4.453 1.00 92.62 85 LYS A C 1
ATOM 650 O O . LYS A 1 85 ? -0.409 6.663 5.126 1.00 92.62 85 LYS A O 1
ATOM 655 N N . LEU A 1 86 ? 0.175 7.474 3.124 1.00 94.56 86 LEU A N 1
ATOM 656 C CA . LEU A 1 86 ? -0.593 6.504 2.354 1.00 94.56 86 LEU A CA 1
ATOM 657 C C . LEU A 1 86 ? -0.125 5.069 2.639 1.00 94.56 86 LEU A C 1
ATOM 659 O O . LEU A 1 86 ? -0.945 4.234 3.022 1.00 94.56 86 LEU A O 1
ATOM 663 N N . ILE A 1 87 ? 1.172 4.783 2.496 1.00 94.12 87 ILE A N 1
ATOM 664 C CA . ILE A 1 87 ? 1.706 3.413 2.605 1.00 94.12 87 ILE A CA 1
ATOM 665 C C . ILE A 1 87 ? 1.952 2.954 4.047 1.00 94.12 87 ILE A C 1
ATOM 667 O O . ILE A 1 87 ? 2.090 1.750 4.273 1.00 94.12 87 ILE A O 1
ATOM 671 N N . LEU A 1 88 ? 2.029 3.871 5.022 1.00 90.88 88 LEU A N 1
ATOM 672 C CA . LEU A 1 88 ? 2.220 3.547 6.444 1.00 90.88 88 LEU A CA 1
ATOM 673 C C . LEU A 1 88 ? 0.900 3.524 7.229 1.00 90.88 88 LEU A C 1
ATOM 675 O O . LEU A 1 88 ? 0.707 2.623 8.046 1.00 90.88 88 LEU A O 1
ATOM 679 N N . ASP A 1 89 ? -0.067 4.387 6.918 1.00 87.56 89 ASP A N 1
ATOM 680 C CA . ASP A 1 89 ? -1.272 4.519 7.752 1.00 87.56 89 ASP A CA 1
ATOM 681 C C . ASP A 1 89 ? -2.554 4.034 7.061 1.00 87.56 89 ASP A C 1
ATOM 683 O O . ASP A 1 89 ? -3.430 3.449 7.718 1.00 87.56 89 ASP A O 1
ATOM 687 N N . VAL A 1 90 ? -2.667 4.248 5.744 1.00 90.88 90 VAL A N 1
ATOM 688 C CA . VAL A 1 90 ? -3.926 4.086 4.996 1.00 90.88 90 VAL A CA 1
ATOM 689 C C . VAL A 1 90 ? -4.034 2.709 4.342 1.00 90.88 90 VAL A C 1
ATOM 691 O O . VAL A 1 90 ? -4.984 1.979 4.621 1.00 90.88 90 VAL A O 1
ATOM 694 N N . ILE A 1 91 ? -3.067 2.329 3.507 1.00 95.38 91 ILE A N 1
ATOM 695 C CA . ILE A 1 91 ? -3.058 1.066 2.754 1.00 95.38 91 ILE A CA 1
ATOM 696 C C . ILE A 1 91 ? -1.834 0.215 3.096 1.00 95.38 91 ILE A C 1
ATOM 698 O O . ILE A 1 91 ? -0.832 0.706 3.610 1.00 95.38 91 ILE A O 1
ATOM 702 N N . SER A 1 92 ? -1.921 -1.080 2.803 1.00 96.44 92 SER A N 1
ATOM 703 C CA . SER A 1 92 ? -0.765 -1.969 2.716 1.00 96.44 92 SER A CA 1
ATOM 704 C C . SER A 1 92 ? -0.399 -2.110 1.244 1.00 96.44 92 SER A C 1
ATOM 706 O O . SER A 1 92 ? -1.102 -2.794 0.500 1.00 96.44 92 SER A O 1
ATOM 708 N N . LEU A 1 93 ? 0.650 -1.412 0.805 1.00 97.38 93 LEU A N 1
ATOM 709 C CA . LEU A 1 93 ? 1.160 -1.532 -0.561 1.00 97.38 93 LEU A CA 1
ATOM 710 C C . LEU A 1 93 ? 2.014 -2.802 -0.658 1.00 97.38 93 LEU A C 1
ATOM 712 O O . LEU A 1 93 ? 3.217 -2.778 -0.410 1.00 97.38 93 LEU A O 1
ATOM 716 N N . ASP A 1 94 ? 1.364 -3.926 -0.950 1.00 97.88 94 ASP A N 1
ATOM 717 C CA . ASP A 1 94 ? 1.968 -5.258 -0.846 1.00 97.88 94 ASP A CA 1
ATOM 718 C C . ASP A 1 94 ? 2.820 -5.625 -2.072 1.00 97.88 94 ASP A C 1
ATOM 720 O O . ASP A 1 94 ? 3.646 -6.537 -2.007 1.00 97.88 94 ASP A O 1
ATOM 724 N N . TYR A 1 95 ? 2.616 -4.935 -3.196 1.00 98.38 95 TYR A N 1
ATOM 725 C CA . TYR A 1 95 ? 3.430 -5.073 -4.399 1.00 98.38 95 TYR A CA 1
ATOM 726 C C . TYR A 1 95 ? 3.391 -3.784 -5.221 1.00 98.38 95 TYR A C 1
ATOM 728 O O . TYR A 1 95 ? 2.305 -3.299 -5.541 1.00 98.38 95 TYR A O 1
ATOM 736 N N . HIS A 1 96 ? 4.569 -3.258 -5.546 1.00 98.12 96 HIS A N 1
ATOM 737 C CA . HIS A 1 96 ? 4.783 -2.115 -6.433 1.00 98.12 96 HIS A CA 1
ATOM 738 C C . HIS A 1 96 ? 6.256 -2.127 -6.853 1.00 98.12 96 HIS A C 1
ATOM 740 O O . HIS A 1 96 ? 7.133 -1.979 -5.999 1.00 98.12 96 HIS A O 1
ATOM 746 N N . GLU A 1 97 ? 6.544 -2.315 -8.140 1.00 97.31 97 GLU A N 1
ATOM 747 C CA . GLU A 1 97 ? 7.902 -2.657 -8.596 1.00 97.31 97 GLU A CA 1
ATOM 748 C C . GLU A 1 97 ? 8.914 -1.528 -8.359 1.00 97.31 97 GLU A C 1
ATOM 750 O O . GLU A 1 97 ? 10.046 -1.793 -7.966 1.00 97.31 97 GLU A O 1
ATOM 755 N N . THR A 1 98 ? 8.484 -0.272 -8.499 1.00 96.69 98 THR A N 1
ATOM 756 C CA . THR A 1 98 ? 9.321 0.919 -8.274 1.00 96.69 98 THR A CA 1
ATOM 757 C C . THR A 1 98 ? 9.694 1.164 -6.805 1.00 96.69 98 THR A C 1
ATOM 759 O O . THR A 1 98 ? 10.725 1.774 -6.536 1.00 96.69 98 THR A O 1
ATOM 762 N N . LEU A 1 99 ? 8.863 0.733 -5.845 1.00 95.94 99 LEU A N 1
ATOM 763 C CA . LEU A 1 99 ? 8.995 1.115 -4.426 1.00 95.94 99 LEU A CA 1
ATOM 764 C C . LEU A 1 99 ? 9.365 -0.045 -3.492 1.00 95.94 99 LEU A C 1
ATOM 766 O O . LEU A 1 99 ? 9.832 0.191 -2.376 1.00 95.94 99 LEU A O 1
ATOM 770 N N . MET A 1 100 ? 9.123 -1.294 -3.892 1.00 96.25 100 MET A N 1
ATOM 771 C CA . MET A 1 100 ? 9.368 -2.443 -3.022 1.00 96.25 100 MET A CA 1
ATOM 772 C C . MET A 1 100 ? 10.867 -2.723 -2.834 1.00 96.25 100 MET A C 1
ATOM 774 O O . MET A 1 100 ? 11.679 -2.534 -3.732 1.00 96.25 100 MET A O 1
ATOM 778 N N . ALA A 1 101 ? 11.228 -3.254 -1.664 1.00 97.56 101 ALA A N 1
ATOM 779 C CA . ALA A 1 101 ? 12.609 -3.649 -1.375 1.00 97.56 101 ALA A CA 1
ATOM 780 C C . ALA A 1 101 ? 13.006 -5.001 -2.002 1.00 97.56 101 ALA A C 1
ATOM 782 O O . ALA A 1 101 ? 14.182 -5.255 -2.254 1.00 97.56 101 ALA A O 1
ATOM 783 N N . ALA A 1 102 ? 12.041 -5.904 -2.199 1.00 97.00 102 ALA A N 1
ATOM 784 C CA . ALA A 1 10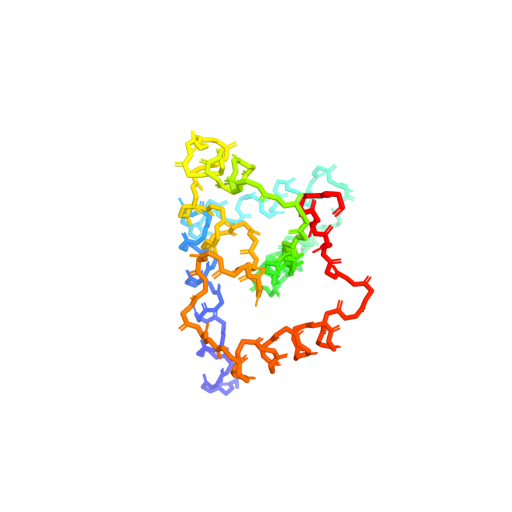2 ? 12.285 -7.213 -2.799 1.00 97.00 102 ALA A CA 1
ATOM 785 C C . ALA A 1 102 ? 12.491 -7.091 -4.317 1.00 97.00 102 ALA A C 1
ATOM 787 O O . ALA A 1 102 ? 11.944 -6.196 -4.943 1.00 97.00 102 ALA A O 1
ATOM 788 N N . ALA A 1 103 ? 13.223 -8.025 -4.926 1.00 97.69 103 ALA A N 1
ATOM 789 C CA . ALA A 1 103 ? 13.429 -8.075 -6.376 1.00 97.69 103 ALA A CA 1
ATOM 790 C C . ALA A 1 103 ? 13.277 -9.511 -6.901 1.00 97.69 103 ALA A C 1
ATOM 792 O O . ALA A 1 103 ? 13.197 -10.456 -6.116 1.00 97.69 103 ALA A O 1
ATOM 793 N N . GLY A 1 104 ? 13.214 -9.685 -8.224 1.00 97.69 104 GLY A N 1
ATOM 794 C CA . GLY A 1 104 ? 13.229 -10.996 -8.884 1.00 97.69 104 GLY A CA 1
ATOM 795 C C . GLY A 1 104 ? 12.253 -12.016 -8.279 1.00 97.69 104 GLY A C 1
ATOM 796 O O . GLY A 1 104 ? 11.050 -11.783 -8.178 1.00 97.69 104 GLY A O 1
ATOM 797 N N . HIS A 1 105 ? 12.768 -13.170 -7.853 1.00 98.06 105 HIS A N 1
ATOM 798 C CA . HIS A 1 105 ? 11.935 -14.232 -7.283 1.00 98.06 105 HIS A CA 1
ATOM 799 C C . HIS A 1 105 ? 11.289 -13.853 -5.946 1.00 98.06 105 HIS A C 1
ATOM 801 O O . HIS A 1 105 ? 10.176 -14.302 -5.669 1.00 98.06 105 HIS A O 1
ATOM 807 N N . GLN A 1 106 ? 11.954 -13.037 -5.121 1.00 98.19 106 GLN A N 1
ATOM 808 C CA . GLN A 1 106 ? 11.397 -12.591 -3.844 1.00 98.19 106 GLN A CA 1
ATOM 809 C C . GLN A 1 106 ? 10.191 -11.675 -4.065 1.00 98.19 106 GLN A C 1
ATOM 811 O O . GLN A 1 106 ? 9.177 -11.824 -3.385 1.00 98.19 106 GLN A O 1
ATOM 816 N N . ALA A 1 107 ? 10.277 -10.786 -5.055 1.00 97.88 107 ALA A N 1
ATOM 817 C CA . ALA A 1 107 ? 9.174 -9.923 -5.458 1.00 97.88 107 ALA A CA 1
ATOM 818 C C . ALA A 1 107 ? 7.950 -10.730 -5.908 1.00 97.88 107 ALA A C 1
ATOM 820 O O . ALA A 1 107 ? 6.842 -10.540 -5.404 1.00 97.88 107 ALA A O 1
ATOM 821 N N . GLU A 1 108 ? 8.156 -11.706 -6.793 1.00 97.81 108 GLU A N 1
ATOM 822 C CA . GLU A 1 108 ? 7.069 -12.564 -7.268 1.00 97.81 108 GLU A CA 1
ATOM 823 C C . GLU A 1 108 ? 6.465 -13.433 -6.160 1.00 97.81 108 GLU A C 1
ATOM 825 O O . GLU A 1 108 ? 5.255 -13.684 -6.145 1.00 97.81 108 GLU A O 1
ATOM 830 N N . ALA A 1 109 ? 7.283 -13.894 -5.211 1.00 98.06 109 ALA A N 1
ATOM 831 C CA . ALA A 1 109 ? 6.800 -14.610 -4.037 1.00 98.06 109 ALA A CA 1
ATOM 832 C C . ALA A 1 109 ? 5.938 -13.706 -3.142 1.00 98.06 109 ALA A C 1
ATOM 834 O O . ALA A 1 109 ? 4.861 -14.134 -2.715 1.00 98.06 109 ALA A O 1
ATOM 835 N N . ALA A 1 110 ? 6.362 -12.458 -2.909 1.00 96.94 110 ALA A N 1
ATOM 836 C CA . ALA A 1 110 ? 5.598 -11.468 -2.153 1.00 96.94 110 ALA A CA 1
ATOM 837 C C . ALA A 1 110 ? 4.238 -11.195 -2.813 1.00 96.94 110 ALA A C 1
ATOM 839 O O . ALA A 1 110 ? 3.205 -11.335 -2.154 1.00 96.94 110 ALA A O 1
ATOM 840 N N . ARG A 1 111 ? 4.220 -10.961 -4.135 1.00 97.88 111 ARG A N 1
ATOM 841 C CA . ARG A 1 111 ? 2.991 -10.783 -4.926 1.00 97.88 111 ARG A CA 1
ATOM 842 C C . ARG A 1 111 ? 2.020 -11.943 -4.742 1.00 97.88 111 ARG A C 1
ATOM 844 O O . ARG A 1 111 ? 0.870 -11.754 -4.349 1.00 97.88 111 ARG A O 1
ATOM 851 N N . LYS A 1 112 ? 2.485 -13.170 -4.992 1.00 98.25 112 LYS A N 1
ATOM 852 C CA . LYS A 1 112 ? 1.656 -14.384 -4.907 1.00 98.25 112 LYS A CA 1
ATOM 853 C C . LYS A 1 112 ? 1.147 -14.630 -3.487 1.00 98.25 112 LYS A C 1
ATOM 855 O O . LYS A 1 112 ? -0.001 -15.044 -3.317 1.00 98.25 112 LYS A O 1
ATOM 860 N N . SER A 1 113 ? 1.976 -14.365 -2.478 1.00 98.12 113 SER A N 1
ATOM 861 C CA . SER A 1 113 ? 1.595 -14.473 -1.068 1.00 98.12 113 SER A CA 1
ATOM 862 C C . SER A 1 113 ? 0.488 -13.477 -0.710 1.00 98.12 113 SER A C 1
ATOM 864 O O . SER A 1 113 ? -0.551 -13.886 -0.186 1.00 98.12 113 SER A O 1
ATOM 866 N N . ALA A 1 114 ? 0.649 -12.203 -1.083 1.00 97.69 114 ALA A N 1
ATOM 867 C CA . ALA A 1 114 ? -0.338 -11.151 -0.848 1.00 97.69 114 ALA A CA 1
ATOM 868 C C . ALA A 1 114 ? -1.674 -11.445 -1.548 1.00 97.69 114 ALA A C 1
ATOM 870 O O . ALA A 1 114 ? -2.731 -11.402 -0.915 1.00 97.69 114 ALA A O 1
ATOM 871 N N . MET A 1 115 ? -1.636 -11.859 -2.821 1.00 98.00 115 MET A N 1
ATOM 872 C CA . MET A 1 115 ? -2.832 -12.269 -3.569 1.00 98.00 115 MET A CA 1
ATOM 873 C C . MET A 1 115 ? -3.570 -13.429 -2.892 1.00 98.00 115 MET A C 1
ATOM 875 O O . MET A 1 115 ? -4.801 -13.440 -2.853 1.00 98.00 115 MET A O 1
ATOM 879 N N . LYS A 1 116 ? -2.835 -14.420 -2.367 1.00 98.25 116 LYS A N 1
ATOM 880 C CA . LYS A 1 116 ? -3.417 -15.579 -1.678 1.00 98.25 116 LYS A CA 1
ATOM 881 C C . LYS A 1 116 ? -4.035 -15.180 -0.339 1.00 98.25 116 LYS A C 1
ATOM 883 O O . LYS A 1 116 ? -5.162 -15.583 -0.059 1.00 98.25 116 LYS A O 1
ATOM 888 N N . ALA A 1 117 ? -3.319 -14.399 0.468 1.00 97.38 117 ALA A N 1
ATOM 889 C CA . ALA A 1 117 ? -3.768 -13.961 1.788 1.00 97.38 117 ALA A CA 1
ATOM 890 C C . ALA A 1 117 ? -4.999 -13.041 1.714 1.00 97.38 117 ALA A C 1
ATOM 892 O O . ALA A 1 117 ? -5.879 -13.120 2.571 1.00 97.38 117 ALA A O 1
ATOM 893 N N . ASN A 1 118 ? -5.090 -12.218 0.665 1.00 96.94 118 ASN A N 1
ATOM 894 C CA . ASN A 1 118 ? -6.129 -11.202 0.499 1.00 96.94 118 ASN A CA 1
ATOM 895 C C . ASN A 1 118 ? -7.101 -11.504 -0.656 1.00 96.94 118 ASN A C 1
ATOM 897 O O . ASN A 1 118 ? -7.731 -10.590 -1.191 1.00 96.94 118 ASN A O 1
ATOM 901 N N . LYS A 1 119 ? -7.241 -12.772 -1.066 1.00 97.31 119 LYS A N 1
ATOM 902 C CA . LYS A 1 119 ? -8.082 -13.171 -2.208 1.00 97.31 119 LYS A CA 1
ATOM 903 C C . LYS A 1 119 ? -9.510 -12.623 -2.078 1.00 97.31 119 LYS A C 1
ATOM 905 O O . LYS A 1 119 ? -10.196 -12.890 -1.094 1.00 97.31 119 LYS A O 1
ATOM 910 N N . GLY A 1 120 ? -9.949 -11.877 -3.095 1.00 96.56 120 GLY A N 1
ATOM 911 C CA . GLY A 1 120 ? -11.272 -11.240 -3.141 1.00 96.56 120 GLY A CA 1
ATOM 912 C C . GLY A 1 120 ? -11.417 -9.985 -2.271 1.00 96.56 120 GLY A C 1
ATOM 913 O O . GLY A 1 120 ? -12.530 -9.492 -2.125 1.00 96.56 120 GLY A O 1
ATOM 914 N N . LYS A 1 121 ? -10.325 -9.492 -1.672 1.00 96.25 121 LYS A N 1
ATOM 915 C CA . LYS A 1 121 ? -10.313 -8.322 -0.778 1.00 96.25 121 LYS A CA 1
ATOM 916 C C . LYS A 1 121 ? -9.254 -7.276 -1.137 1.00 96.25 121 LYS A C 1
ATOM 918 O O . LYS A 1 121 ? -9.390 -6.141 -0.695 1.00 96.25 121 LYS A O 1
ATOM 923 N N . TYR A 1 122 ? -8.199 -7.646 -1.869 1.00 97.81 122 TYR A N 1
ATOM 924 C CA . TYR A 1 122 ? -7.186 -6.683 -2.309 1.00 97.81 122 TYR A CA 1
ATOM 925 C C . TYR A 1 122 ? -7.716 -5.784 -3.429 1.00 97.81 122 TYR A C 1
ATOM 927 O O . TYR A 1 122 ? -8.538 -6.202 -4.246 1.00 97.81 122 TYR A O 1
ATOM 935 N N . ILE A 1 123 ? -7.199 -4.561 -3.476 1.00 98.31 123 ILE A N 1
ATOM 936 C CA . ILE A 1 123 ? -7.400 -3.624 -4.578 1.00 98.31 123 ILE A CA 1
ATOM 937 C C . ILE A 1 123 ? -6.277 -3.858 -5.588 1.00 98.31 123 ILE A C 1
ATOM 939 O O . ILE A 1 123 ? -5.100 -3.875 -5.224 1.00 98.31 123 ILE A O 1
ATOM 943 N N . LEU A 1 124 ? -6.647 -4.060 -6.851 1.00 98.06 124 LEU A N 1
ATOM 944 C CA . LEU A 1 124 ? -5.705 -4.153 -7.959 1.00 98.06 124 LEU A CA 1
ATOM 945 C C . LEU A 1 124 ? -5.619 -2.794 -8.653 1.00 98.06 124 LEU A C 1
ATOM 947 O O . LEU A 1 124 ? -6.634 -2.284 -9.126 1.00 98.06 124 LEU A O 1
ATOM 951 N N . VAL A 1 125 ? -4.413 -2.244 -8.730 1.00 98.31 125 VAL A N 1
ATOM 952 C CA . VAL A 1 125 ? -4.087 -1.072 -9.544 1.00 98.31 125 VAL A CA 1
ATOM 953 C C . VAL A 1 125 ? -3.260 -1.544 -10.734 1.00 98.31 125 VAL A C 1
ATOM 955 O O . VAL A 1 125 ? -2.383 -2.397 -10.589 1.00 98.31 125 VAL A O 1
ATOM 958 N N . VAL A 1 126 ? -3.575 -1.023 -11.914 1.00 98.19 126 VAL A N 1
ATOM 959 C CA . VAL A 1 126 ? -2.881 -1.336 -13.164 1.00 98.19 126 VAL A CA 1
ATOM 960 C C . VAL A 1 126 ? -2.403 -0.026 -13.765 1.00 98.19 126 VAL A C 1
ATOM 962 O O . VAL A 1 126 ? -3.202 0.889 -13.957 1.00 98.19 126 VAL A O 1
ATOM 965 N N . GLU A 1 127 ? -1.108 0.053 -14.041 1.00 98.12 127 GLU A N 1
ATOM 966 C CA . GLU A 1 127 ? -0.469 1.180 -14.708 1.00 98.12 127 GLU A CA 1
ATOM 967 C C . GLU A 1 127 ? 0.066 0.728 -16.071 1.00 98.12 127 GLU A C 1
ATOM 969 O O . GLU A 1 127 ? 0.765 -0.282 -16.176 1.00 98.12 127 GLU A O 1
ATOM 974 N N . GLY A 1 128 ? -0.289 1.477 -17.117 1.00 97.56 128 GLY A N 1
ATOM 975 C CA . GLY A 1 128 ? 0.020 1.137 -18.507 1.00 97.56 128 GLY A CA 1
ATOM 976 C C . GLY A 1 128 ? -1.112 0.442 -19.262 1.00 97.56 128 GLY A C 1
ATOM 977 O O . GLY A 1 128 ? -2.143 0.082 -18.687 1.00 97.56 128 GLY A O 1
ATOM 978 N N . ALA A 1 129 ? -0.901 0.311 -20.574 1.00 91.12 129 ALA A N 1
ATOM 979 C CA . ALA A 1 129 ? -1.751 -0.459 -21.485 1.00 91.12 129 ALA A CA 1
ATOM 980 C C . ALA A 1 129 ? -1.413 -1.958 -21.465 1.00 91.12 129 ALA A C 1
ATOM 982 O O . ALA A 1 129 ? -0.246 -2.306 -21.150 1.00 91.12 129 ALA A O 1
#

Secondary structure (DSSP, 8-state):
--HHHHHHHHHHHHHHHHHHT--HHHHHHHHHHHHHHTTPPTTHHHHHHHHHHT-PPPEEEEEESS--SHHHHHHHT--TT-HHHIIIII-EEEE-TTT-S--HHHHHHHHHHHHHHTTTTSEEEEE--